Protein AF-A0A962IPZ7-F1 (afdb_monomer_lite)

Structure (mmCIF, N/CA/C/O backbone):
data_AF-A0A962IPZ7-F1
#
_entry.id   AF-A0A962IPZ7-F1
#
loop_
_atom_site.group_PDB
_atom_site.id
_atom_site.type_symbol
_atom_site.label_atom_id
_atom_site.label_alt_id
_atom_site.label_comp_id
_atom_site.label_asym_id
_atom_site.label_entity_id
_atom_site.label_seq_id
_atom_site.pdbx_PDB_ins_code
_atom_site.Cartn_x
_atom_site.Cartn_y
_atom_site.Cartn_z
_atom_site.occupancy
_atom_site.B_iso_or_equiv
_atom_site.auth_seq_id
_atom_site.auth_comp_id
_atom_site.auth_asym_id
_atom_site.auth_atom_id
_atom_site.pdbx_PDB_model_num
ATOM 1 N N . VAL A 1 1 ? 4.081 -1.666 -9.389 1.00 91.50 1 VAL A N 1
ATOM 2 C CA . VAL A 1 1 ? 3.217 -0.866 -8.492 1.00 91.50 1 VAL A CA 1
ATOM 3 C C . VAL A 1 1 ? 2.203 -1.774 -7.839 1.00 91.50 1 VAL A C 1
ATOM 5 O O . VAL A 1 1 ? 1.543 -2.534 -8.542 1.00 91.50 1 VAL A O 1
ATOM 8 N N . LEU A 1 2 ? 2.097 -1.714 -6.519 1.00 94.19 2 LEU A N 1
ATOM 9 C CA . LEU A 1 2 ? 1.039 -2.370 -5.765 1.00 94.19 2 LEU A CA 1
ATOM 10 C C . LEU A 1 2 ? 0.031 -1.326 -5.308 1.00 94.19 2 LEU A C 1
ATOM 12 O O . LEU A 1 2 ? 0.390 -0.179 -5.052 1.00 94.19 2 LEU A O 1
ATOM 16 N N . THR A 1 3 ? -1.227 -1.740 -5.233 1.00 93.31 3 THR A N 1
ATOM 17 C CA . THR A 1 3 ? -2.344 -0.918 -4.761 1.00 93.31 3 THR A CA 1
ATOM 18 C C . THR A 1 3 ? -3.163 -1.714 -3.762 1.00 93.31 3 THR A C 1
ATOM 20 O O . THR A 1 3 ? -3.390 -2.914 -3.953 1.00 93.31 3 THR A O 1
ATOM 23 N N . GLY A 1 4 ? -3.588 -1.063 -2.687 1.00 93.31 4 GLY A N 1
ATOM 24 C CA . GLY A 1 4 ? -4.300 -1.722 -1.602 1.00 93.31 4 GLY A CA 1
ATOM 25 C C . GLY A 1 4 ? -4.512 -0.795 -0.414 1.00 93.31 4 GLY A C 1
ATOM 26 O O . GLY A 1 4 ? -4.755 0.396 -0.598 1.00 93.31 4 GLY A O 1
ATOM 27 N N . PHE A 1 5 ? -4.411 -1.343 0.795 1.00 94.12 5 PHE A N 1
ATOM 28 C CA . PHE A 1 5 ? -4.486 -0.574 2.035 1.00 94.12 5 PHE A CA 1
ATOM 29 C C . PHE A 1 5 ? -3.119 -0.464 2.708 1.00 94.12 5 PHE A C 1
ATOM 31 O O . PHE A 1 5 ? -2.362 -1.433 2.723 1.00 94.12 5 PHE A O 1
ATOM 38 N N . ALA A 1 6 ? -2.841 0.682 3.327 1.00 95.38 6 ALA A N 1
ATOM 39 C CA . ALA A 1 6 ? -1.725 0.853 4.251 1.00 95.38 6 ALA A CA 1
ATOM 40 C C . ALA A 1 6 ? -2.222 1.379 5.600 1.00 95.38 6 ALA A C 1
ATOM 42 O O . ALA A 1 6 ? -3.053 2.289 5.655 1.00 95.38 6 ALA A O 1
ATOM 43 N N . ARG A 1 7 ? -1.726 0.797 6.693 1.00 95.06 7 ARG A N 1
ATOM 44 C CA . ARG A 1 7 ? -1.994 1.279 8.049 1.00 95.06 7 ARG A CA 1
ATOM 45 C C . ARG A 1 7 ? -1.184 2.540 8.327 1.00 95.06 7 ARG A C 1
ATOM 47 O O . ARG A 1 7 ? 0.039 2.518 8.216 1.00 95.06 7 ARG A O 1
ATOM 54 N N . VAL A 1 8 ? -1.856 3.593 8.771 1.00 95.25 8 VAL A N 1
ATOM 55 C CA . VAL A 1 8 ? -1.238 4.850 9.198 1.00 95.25 8 VAL A CA 1
ATOM 56 C C . VAL A 1 8 ? -1.664 5.198 10.615 1.00 95.25 8 VAL A C 1
ATOM 58 O O . VAL A 1 8 ? -2.744 4.824 11.074 1.00 95.25 8 VAL A O 1
ATOM 61 N N . GLU A 1 9 ? -0.801 5.925 11.319 1.00 93.75 9 GLU A N 1
ATOM 62 C CA . GLU A 1 9 ? -1.075 6.326 12.696 1.00 93.75 9 GLU A CA 1
ATOM 63 C C . GLU A 1 9 ? -2.238 7.314 12.773 1.00 93.75 9 GLU A C 1
ATOM 65 O O . GLU A 1 9 ? -3.047 7.197 13.688 1.00 93.75 9 GLU A O 1
ATOM 70 N N . GLN A 1 10 ? -2.342 8.242 11.811 1.00 94.38 10 GLN A N 1
ATOM 71 C CA . GLN A 1 10 ? -3.392 9.261 11.750 1.00 94.38 10 GLN A CA 1
ATOM 72 C C . GLN A 1 10 ? -3.741 9.634 10.312 1.00 94.38 10 GLN A C 1
ATOM 74 O O . GLN A 1 10 ? -2.855 9.868 9.490 1.00 94.38 10 GLN A O 1
ATOM 79 N N . PHE A 1 11 ? -5.035 9.763 10.022 1.00 92.94 11 PHE A N 1
ATOM 80 C CA . PHE A 1 11 ? -5.527 10.332 8.770 1.00 92.94 11 PHE A CA 1
ATOM 81 C C . PHE A 1 11 ? -6.929 10.916 8.953 1.00 92.94 11 PHE A C 1
ATOM 83 O O . PHE A 1 11 ? -7.794 10.284 9.551 1.00 92.94 11 PHE A O 1
ATOM 90 N N . ALA A 1 12 ? -7.159 12.126 8.434 1.00 92.75 12 ALA A N 1
ATOM 91 C CA . ALA A 1 12 ? -8.462 12.804 8.463 1.00 92.75 12 ALA A CA 1
ATOM 92 C C . ALA A 1 12 ? -9.153 12.838 9.851 1.00 92.75 12 ALA A C 1
ATOM 94 O O . ALA A 1 12 ? -10.376 12.779 9.943 1.00 92.75 12 ALA A O 1
ATOM 95 N N . GLY A 1 13 ? -8.370 12.940 10.932 1.00 94.31 13 GLY A N 1
ATOM 96 C CA . GLY A 1 13 ? -8.877 12.985 12.310 1.00 94.31 13 GLY A CA 1
ATOM 97 C C . GLY A 1 13 ? -9.191 11.623 12.938 1.00 94.31 13 GLY A C 1
ATOM 98 O O . GLY A 1 13 ? -9.714 11.591 14.047 1.00 94.31 13 GLY A O 1
ATOM 99 N N . ALA A 1 14 ? -8.875 10.517 12.261 1.00 92.31 14 ALA A N 1
ATOM 100 C CA . ALA A 1 14 ? -8.972 9.170 12.806 1.00 92.31 14 ALA A CA 1
ATOM 101 C C . ALA A 1 14 ? -7.576 8.583 13.058 1.00 92.31 14 ALA A C 1
ATOM 103 O O . ALA A 1 14 ? -6.670 8.745 12.235 1.00 92.31 14 ALA A O 1
ATOM 104 N N . ASP A 1 15 ? -7.420 7.887 14.184 1.00 94.25 15 ASP A N 1
ATOM 105 C CA . ASP A 1 15 ? -6.182 7.216 14.577 1.00 94.25 15 ASP A CA 1
ATOM 106 C C . ASP A 1 15 ? -6.175 5.738 14.144 1.00 94.25 15 ASP A C 1
ATOM 108 O O . ASP A 1 15 ? -7.217 5.083 14.112 1.00 94.25 15 ASP A O 1
ATOM 112 N N . GLN A 1 16 ? -4.985 5.192 13.878 1.00 91.62 16 GLN A N 1
ATOM 113 C CA . GLN A 1 16 ? -4.734 3.768 13.604 1.00 91.62 16 GLN A CA 1
ATOM 114 C C . GLN A 1 16 ? -5.577 3.204 12.444 1.00 91.62 16 GLN A C 1
ATOM 116 O O . GLN A 1 16 ? -6.135 2.108 12.535 1.00 91.62 16 GLN A O 1
ATOM 121 N N . VAL A 1 17 ? -5.682 3.954 11.347 1.00 93.12 17 VAL A N 1
ATOM 122 C CA . VAL A 1 17 ? -6.587 3.648 10.231 1.00 93.12 17 VAL A CA 1
ATOM 123 C C . VAL A 1 17 ? -5.872 3.040 9.031 1.00 93.12 17 VAL A C 1
ATOM 125 O O . VAL A 1 17 ? -4.698 3.302 8.782 1.00 93.12 17 VAL A O 1
ATOM 128 N N . PHE A 1 18 ? -6.604 2.246 8.252 1.00 93.38 18 PHE A N 1
ATOM 129 C CA . PHE A 1 18 ? -6.168 1.794 6.935 1.00 93.38 18 PHE A CA 1
ATOM 130 C C . PHE A 1 18 ? -6.655 2.767 5.864 1.00 93.38 18 PHE A C 1
ATOM 132 O O . PHE A 1 18 ? -7.852 3.042 5.775 1.00 93.38 18 PHE A O 1
ATOM 139 N N . VAL A 1 19 ? -5.736 3.261 5.038 1.00 92.44 19 VAL A N 1
ATOM 140 C CA . VAL A 1 19 ? -6.039 4.182 3.935 1.00 92.44 19 VAL A CA 1
ATOM 141 C C . VAL A 1 19 ? -5.748 3.530 2.584 1.00 92.44 19 VAL A C 1
ATOM 143 O O . VAL A 1 19 ? -4.817 2.723 2.495 1.00 92.44 19 VAL A O 1
ATOM 146 N N . PRO A 1 20 ? -6.520 3.850 1.527 1.00 91.75 20 PRO A N 1
ATOM 147 C CA . PRO A 1 20 ? -6.152 3.519 0.154 1.00 91.75 20 PRO A CA 1
ATOM 148 C C . PRO A 1 20 ? -4.738 4.010 -0.148 1.00 91.75 20 PRO A C 1
ATOM 150 O O . PRO A 1 20 ? -4.439 5.184 0.066 1.00 91.75 20 PRO A O 1
ATOM 153 N N . HIS A 1 21 ? -3.873 3.122 -0.631 1.00 93.56 21 HIS A N 1
ATOM 154 C CA . HIS A 1 21 ? -2.462 3.447 -0.805 1.00 93.56 21 HIS A CA 1
ATOM 155 C C . HIS A 1 21 ? -1.794 2.673 -1.941 1.00 93.56 21 HIS A C 1
ATOM 157 O O . HIS A 1 21 ? -2.280 1.621 -2.372 1.00 93.56 21 HIS A O 1
ATOM 163 N N . ALA A 1 22 ? -0.660 3.196 -2.412 1.00 93.19 22 ALA A N 1
ATOM 164 C CA . ALA A 1 22 ? 0.185 2.558 -3.412 1.00 93.19 22 ALA A CA 1
ATOM 165 C C . ALA A 1 22 ? 1.665 2.602 -3.029 1.00 93.19 22 ALA A C 1
ATOM 167 O O . ALA A 1 22 ? 2.162 3.605 -2.525 1.00 93.19 22 ALA A O 1
ATOM 168 N N . TRP A 1 23 ? 2.371 1.516 -3.335 1.00 95.31 23 TRP A N 1
ATOM 169 C CA . TRP A 1 23 ? 3.798 1.341 -3.060 1.00 95.31 23 TRP A CA 1
ATOM 170 C C . TRP A 1 23 ? 4.469 0.508 -4.161 1.00 95.31 23 TRP A C 1
ATOM 172 O O . TRP A 1 23 ? 3.841 0.104 -5.150 1.00 95.31 23 TRP A O 1
ATOM 182 N N . MET A 1 24 ? 5.768 0.255 -4.008 1.00 95.56 24 MET A N 1
ATOM 183 C CA . MET A 1 24 ? 6.544 -0.584 -4.919 1.00 95.56 24 MET A CA 1
ATOM 184 C C . MET A 1 24 ? 7.049 -1.832 -4.208 1.00 95.56 24 MET A C 1
ATOM 186 O O . MET A 1 24 ? 7.417 -1.780 -3.041 1.00 95.56 24 MET A O 1
ATOM 190 N N . GLU A 1 25 ? 7.149 -2.937 -4.936 1.00 95.50 25 GLU A N 1
ATOM 191 C CA . GLU A 1 25 ? 7.959 -4.083 -4.531 1.00 95.50 25 GLU A CA 1
ATOM 192 C C . GLU A 1 25 ? 8.974 -4.385 -5.627 1.00 95.50 25 GLU A C 1
ATOM 194 O O . GLU A 1 25 ? 8.691 -4.215 -6.816 1.00 95.50 25 GLU A O 1
ATOM 199 N N . ALA A 1 26 ? 10.160 -4.825 -5.221 1.00 95.25 26 ALA A N 1
ATOM 200 C CA . ALA A 1 26 ? 11.221 -5.239 -6.124 1.00 95.25 26 ALA A CA 1
ATOM 201 C C . ALA A 1 26 ? 11.848 -6.550 -5.648 1.00 95.25 26 ALA A C 1
ATOM 203 O O . ALA A 1 26 ? 11.910 -6.826 -4.448 1.00 95.25 26 ALA A O 1
ATOM 204 N N . TRP A 1 27 ? 12.338 -7.347 -6.595 1.00 95.88 27 TRP A N 1
ATOM 205 C CA . TRP A 1 27 ? 13.122 -8.538 -6.298 1.00 95.88 27 TRP A CA 1
ATOM 206 C C . TRP A 1 27 ? 14.583 -8.149 -6.071 1.00 95.88 27 TRP A C 1
ATOM 208 O O . TRP A 1 27 ? 15.275 -7.745 -7.006 1.00 95.88 27 TRP A O 1
ATOM 218 N N . VAL A 1 28 ? 15.050 -8.251 -4.829 1.00 97.62 28 VAL A N 1
ATOM 219 C CA . VAL A 1 28 ? 16.387 -7.817 -4.408 1.00 97.62 28 VAL A CA 1
ATOM 220 C C . VAL A 1 28 ? 17.029 -8.910 -3.558 1.00 97.62 28 VAL A C 1
ATOM 222 O O . VAL A 1 28 ? 16.420 -9.415 -2.617 1.00 97.62 28 VAL A O 1
ATOM 225 N N . ASP A 1 29 ? 18.264 -9.281 -3.901 1.00 97.31 29 ASP A N 1
ATOM 226 C CA . ASP A 1 29 ? 19.060 -10.326 -3.237 1.00 97.31 29 ASP A CA 1
ATOM 227 C C . ASP A 1 29 ? 18.305 -11.654 -3.022 1.00 97.31 29 ASP A C 1
ATOM 229 O O . ASP A 1 29 ? 18.420 -12.292 -1.979 1.00 97.31 29 ASP A O 1
ATOM 233 N N . GLY A 1 30 ? 17.503 -12.072 -4.005 1.00 97.75 30 GLY A N 1
ATOM 234 C CA . GLY A 1 30 ? 16.784 -13.348 -3.945 1.00 97.75 30 GLY A CA 1
ATOM 235 C C . GLY A 1 30 ? 15.458 -13.318 -3.179 1.00 97.75 30 GLY A C 1
ATOM 236 O O . GLY A 1 30 ? 14.952 -14.384 -2.836 1.00 97.75 30 GLY A O 1
ATOM 237 N N . GLY A 1 31 ? 14.878 -12.140 -2.926 1.00 97.25 31 GLY A N 1
ATOM 238 C CA . GLY A 1 31 ? 13.546 -12.035 -2.329 1.00 97.25 31 GLY A CA 1
ATOM 239 C C . GLY A 1 31 ? 12.784 -10.771 -2.721 1.00 97.25 31 GLY A C 1
ATOM 240 O O . GLY A 1 31 ? 13.373 -9.768 -3.122 1.00 97.25 31 GLY A O 1
ATOM 241 N N . TRP A 1 32 ? 11.459 -10.811 -2.578 1.00 95.25 32 TRP A N 1
ATOM 242 C CA . TRP A 1 32 ? 10.609 -9.627 -2.709 1.00 95.25 32 TRP A CA 1
ATOM 243 C C . TRP A 1 32 ? 10.812 -8.689 -1.519 1.00 95.25 32 TRP A C 1
ATOM 245 O O . TRP A 1 32 ? 10.763 -9.114 -0.364 1.00 95.25 32 TRP A O 1
ATOM 255 N N . ARG A 1 33 ? 11.034 -7.406 -1.806 1.00 96.25 33 ARG A N 1
ATOM 256 C CA . ARG A 1 33 ? 11.140 -6.332 -0.815 1.00 96.25 33 ARG A CA 1
ATOM 257 C C . ARG A 1 33 ? 10.178 -5.212 -1.171 1.00 96.25 33 ARG A C 1
ATOM 259 O O . ARG A 1 33 ? 10.182 -4.752 -2.312 1.00 96.25 33 ARG A O 1
ATOM 266 N N . GLY A 1 34 ? 9.384 -4.779 -0.196 1.00 95.56 34 GLY A N 1
ATOM 267 C CA . GLY A 1 34 ? 8.499 -3.626 -0.326 1.00 95.56 34 GLY A CA 1
ATOM 268 C C . GLY A 1 34 ? 9.197 -2.313 0.005 1.00 95.56 34 GLY A C 1
ATOM 269 O O . GLY A 1 34 ? 10.067 -2.252 0.873 1.00 95.56 34 GLY A O 1
ATOM 270 N N . TYR A 1 35 ? 8.798 -1.266 -0.706 1.00 96.12 35 TYR A N 1
ATOM 271 C CA . TYR A 1 35 ? 9.316 0.089 -0.611 1.00 96.12 35 TYR A CA 1
ATOM 272 C C . TYR A 1 35 ? 8.153 1.070 -0.662 1.00 96.12 35 TYR A C 1
ATOM 274 O O . TYR A 1 35 ? 7.436 1.147 -1.663 1.00 96.12 35 TYR A O 1
ATOM 282 N N . ASP A 1 36 ? 8.014 1.854 0.399 1.00 96.88 36 ASP A N 1
ATOM 283 C CA . ASP A 1 36 ? 7.040 2.930 0.487 1.00 96.88 36 ASP A CA 1
ATOM 284 C C . ASP A 1 36 ? 7.762 4.241 0.804 1.00 96.88 36 ASP A C 1
ATOM 286 O O . ASP A 1 36 ? 8.323 4.425 1.885 1.00 96.88 36 ASP A O 1
ATOM 290 N N . ALA A 1 37 ? 7.785 5.136 -0.181 1.00 94.19 37 ALA A N 1
ATOM 291 C CA . ALA A 1 37 ? 8.415 6.443 -0.054 1.00 94.19 37 ALA A CA 1
ATOM 292 C C . ALA A 1 37 ? 7.515 7.472 0.651 1.00 94.19 37 ALA A C 1
ATOM 294 O O . ALA A 1 37 ? 8.008 8.511 1.083 1.00 94.19 37 ALA A O 1
ATOM 295 N N . ALA A 1 38 ? 6.210 7.207 0.748 1.00 93.69 38 ALA A N 1
ATOM 296 C CA . ALA A 1 38 ? 5.239 8.104 1.357 1.00 93.69 38 ALA A CA 1
ATOM 297 C C . ALA A 1 38 ? 5.075 7.841 2.861 1.00 93.69 38 ALA A C 1
ATOM 299 O O . ALA A 1 38 ? 4.919 8.790 3.626 1.00 93.69 38 ALA A O 1
ATOM 300 N N . LEU A 1 39 ? 5.133 6.576 3.294 1.00 92.06 39 LEU A N 1
ATOM 301 C CA . LEU A 1 39 ? 4.817 6.165 4.668 1.00 92.06 39 LEU A CA 1
ATOM 302 C C . LEU A 1 39 ? 6.026 5.635 5.445 1.00 92.06 39 LEU A C 1
ATOM 304 O O . LEU A 1 39 ? 5.957 4.577 6.054 1.00 92.06 39 LEU A O 1
ATOM 308 N N . GLY A 1 40 ? 7.149 6.358 5.444 1.00 85.62 40 GLY A N 1
ATOM 309 C CA . GLY A 1 40 ? 8.286 6.101 6.349 1.00 85.62 40 GLY A CA 1
ATOM 310 C C . GLY A 1 40 ? 8.927 4.700 6.285 1.00 85.62 40 GLY A C 1
ATOM 311 O O . GLY A 1 40 ? 9.818 4.417 7.085 1.00 85.62 40 GLY A O 1
ATOM 312 N N . GLY A 1 41 ? 8.501 3.832 5.362 1.00 91.00 41 GLY A N 1
ATOM 313 C CA . GLY A 1 41 ? 8.946 2.450 5.229 1.00 91.00 41 GLY A CA 1
ATOM 314 C C . GLY A 1 41 ? 7.816 1.463 4.918 1.00 91.00 41 GLY A C 1
ATOM 315 O O . GLY A 1 41 ? 6.640 1.801 4.859 1.00 91.00 41 GLY A O 1
ATOM 316 N N . PHE A 1 42 ? 8.199 0.201 4.726 1.00 95.00 42 PHE A N 1
ATOM 317 C CA . PHE A 1 42 ? 7.291 -0.901 4.413 1.00 95.00 42 PHE A CA 1
ATOM 318 C C . PHE A 1 42 ? 7.210 -1.897 5.576 1.00 95.00 42 PHE A C 1
ATOM 320 O O . PHE A 1 42 ? 8.203 -2.157 6.257 1.00 95.00 42 PHE A O 1
ATOM 327 N N . GLY A 1 43 ? 6.038 -2.494 5.788 1.00 93.12 43 GLY A N 1
ATOM 328 C CA . GLY A 1 43 ? 5.808 -3.457 6.864 1.00 93.12 43 GLY A CA 1
ATOM 329 C C . GLY A 1 43 ? 4.445 -4.134 6.766 1.00 93.12 43 GLY A C 1
ATOM 330 O O . GLY A 1 43 ? 3.687 -3.879 5.831 1.00 93.12 43 GLY A O 1
ATOM 331 N N . SER A 1 44 ? 4.105 -4.958 7.762 1.00 92.12 44 SER A N 1
ATOM 332 C CA . SER A 1 44 ? 2.880 -5.782 7.788 1.00 92.12 44 SER A CA 1
ATOM 333 C C . SER A 1 44 ? 1.563 -4.998 7.725 1.00 92.12 44 SER A C 1
ATOM 335 O O . SER A 1 44 ? 0.513 -5.592 7.508 1.00 92.12 44 SER A O 1
ATOM 337 N N . GLY A 1 45 ? 1.603 -3.672 7.882 1.00 93.88 45 GLY A N 1
ATOM 338 C CA . GLY A 1 45 ? 0.459 -2.789 7.660 1.00 93.88 45 GLY A CA 1
ATOM 339 C C . GLY A 1 45 ? 0.071 -2.586 6.189 1.00 93.88 45 GLY A C 1
ATOM 340 O O . GLY A 1 45 ? -0.925 -1.912 5.950 1.00 93.88 45 GLY A O 1
ATOM 341 N N . HIS A 1 46 ? 0.826 -3.126 5.223 1.00 96.19 46 HIS A N 1
ATOM 342 C CA . HIS A 1 46 ? 0.523 -3.049 3.790 1.00 96.19 46 HIS A CA 1
ATOM 343 C C . HIS A 1 46 ? -0.235 -4.296 3.330 1.00 96.19 46 HIS A C 1
ATOM 345 O O . HIS A 1 46 ? 0.298 -5.404 3.343 1.00 96.19 46 HIS A O 1
ATOM 351 N N . ILE A 1 47 ? -1.479 -4.11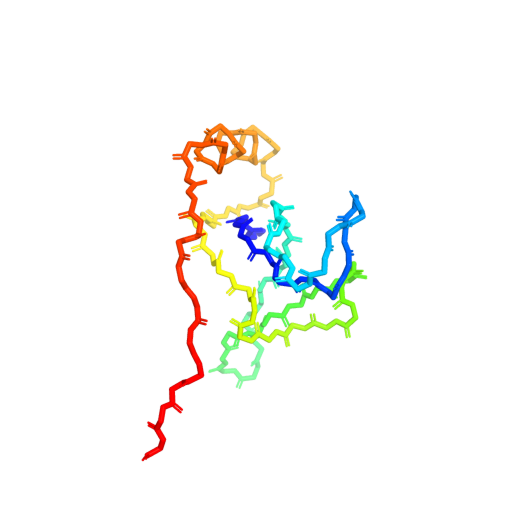2 2.897 1.00 94.31 47 ILE A N 1
ATOM 352 C CA . ILE A 1 47 ? -2.361 -5.177 2.414 1.00 94.31 47 ILE A CA 1
ATOM 353 C C . ILE A 1 47 ? -2.555 -4.978 0.912 1.00 94.31 47 ILE A C 1
ATOM 355 O O . ILE A 1 47 ? -3.310 -4.100 0.489 1.00 94.31 47 ILE A O 1
ATOM 359 N N . ALA A 1 48 ? -1.855 -5.773 0.100 1.00 93.94 48 ALA A N 1
ATOM 360 C CA . ALA A 1 48 ? -1.948 -5.721 -1.358 1.00 93.94 48 ALA A CA 1
ATOM 361 C C . ALA A 1 48 ? -3.295 -6.264 -1.859 1.00 93.94 48 ALA A C 1
ATOM 363 O O . ALA A 1 48 ? -3.700 -7.359 -1.476 1.00 93.94 48 ALA A O 1
ATOM 364 N N . LEU A 1 49 ? -3.952 -5.534 -2.766 1.00 91.81 49 LEU A N 1
ATOM 365 C CA . LEU A 1 49 ? -5.152 -6.006 -3.474 1.00 91.81 49 LEU A CA 1
ATOM 366 C C . LEU A 1 49 ? -4.911 -6.209 -4.972 1.00 91.81 49 LEU A C 1
ATOM 368 O O . LEU A 1 49 ? -5.522 -7.085 -5.579 1.00 91.81 49 LEU A O 1
ATOM 372 N N . ALA A 1 50 ? -4.020 -5.418 -5.572 1.00 90.69 50 ALA A N 1
ATOM 373 C CA . ALA A 1 50 ? -3.644 -5.567 -6.971 1.00 90.69 50 ALA A CA 1
ATOM 374 C C . ALA A 1 50 ? -2.175 -5.207 -7.214 1.00 90.69 50 ALA A C 1
ATOM 376 O O . ALA A 1 50 ? -1.615 -4.322 -6.561 1.00 90.69 50 ALA A O 1
ATOM 377 N N . VAL A 1 51 ? -1.584 -5.877 -8.206 1.00 91.81 51 VAL A N 1
ATOM 378 C CA . VAL A 1 51 ? -0.219 -5.658 -8.698 1.00 91.81 51 VAL A CA 1
ATOM 379 C C . VAL A 1 51 ? -0.286 -5.252 -10.169 1.00 91.81 51 VAL A C 1
ATOM 381 O O . VAL A 1 51 ? -1.026 -5.842 -10.958 1.00 91.81 51 VAL A O 1
ATOM 384 N N . GLY A 1 52 ? 0.497 -4.247 -10.547 1.00 90.06 52 GLY A N 1
ATOM 385 C CA . GLY A 1 52 ? 0.591 -3.758 -11.916 1.00 90.06 52 GLY A CA 1
ATOM 386 C C . GLY A 1 52 ? 1.964 -3.189 -12.254 1.00 90.06 52 GLY A C 1
ATOM 387 O O . GLY A 1 52 ? 2.842 -3.051 -11.402 1.00 90.06 52 GLY A O 1
ATOM 388 N N . ASP A 1 53 ? 2.134 -2.829 -13.517 1.00 89.88 53 ASP A N 1
ATOM 389 C CA . ASP A 1 53 ? 3.334 -2.205 -14.087 1.00 89.88 53 ASP A CA 1
ATOM 390 C C . ASP A 1 53 ? 3.374 -0.677 -13.907 1.00 89.88 53 ASP A C 1
ATOM 392 O O . ASP A 1 53 ? 4.406 -0.060 -14.145 1.00 89.88 53 ASP A O 1
ATOM 396 N N . GLY A 1 54 ? 2.283 -0.078 -13.422 1.00 85.50 54 GLY A N 1
ATOM 397 C CA . GLY A 1 54 ? 2.161 1.363 -13.203 1.00 85.50 54 GLY A CA 1
ATOM 398 C C . GLY A 1 54 ? 1.226 2.071 -14.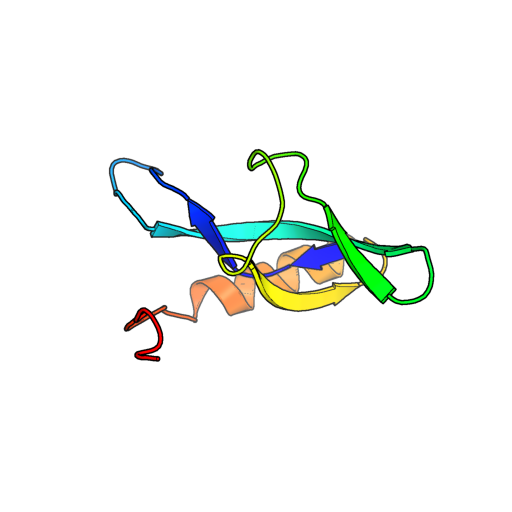171 1.00 85.50 54 GLY A C 1
ATOM 399 O O . GLY A 1 54 ? 1.124 3.292 -14.089 1.00 85.50 54 GLY A O 1
ATOM 400 N N . ASP A 1 55 ? 0.507 1.336 -15.027 1.00 89.06 55 ASP A N 1
ATOM 401 C CA . ASP A 1 55 ? -0.619 1.897 -15.775 1.00 89.06 55 ASP A CA 1
ATOM 402 C C . ASP A 1 55 ? -1.641 2.547 -14.810 1.00 89.06 55 ASP A C 1
ATOM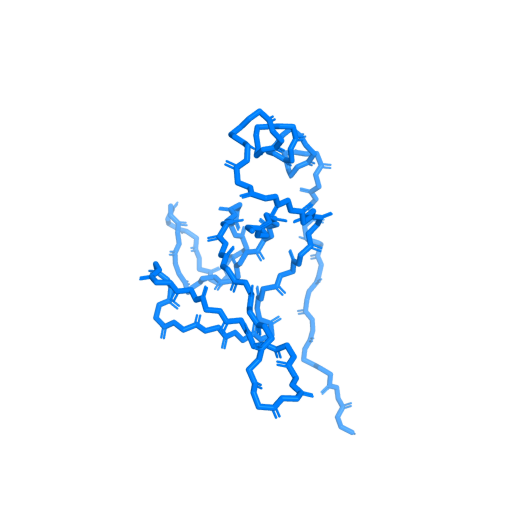 404 O O . ASP A 1 55 ? -2.265 1.845 -13.998 1.00 89.06 55 ASP A O 1
ATOM 408 N N . PRO A 1 56 ? -1.851 3.876 -14.889 1.00 82.88 56 PRO A N 1
ATOM 409 C CA . PRO A 1 56 ? -2.752 4.593 -13.991 1.00 82.88 56 PRO A CA 1
ATOM 410 C C . PRO A 1 56 ? -4.213 4.146 -14.128 1.00 82.88 56 PRO A C 1
ATOM 412 O O . PRO A 1 56 ? -4.981 4.260 -13.175 1.00 82.88 56 PRO A O 1
ATOM 415 N N . THR A 1 57 ? -4.614 3.570 -15.262 1.00 83.62 57 THR A N 1
ATOM 416 C CA . THR A 1 57 ? -5.975 3.044 -15.453 1.00 83.62 57 THR A CA 1
ATOM 417 C C . THR A 1 57 ? -6.266 1.904 -14.478 1.00 83.62 57 THR A C 1
ATOM 419 O O . THR A 1 57 ? -7.350 1.828 -13.897 1.00 83.62 57 THR A O 1
ATOM 422 N N . ARG A 1 58 ? -5.274 1.036 -14.238 1.00 79.38 58 ARG A N 1
ATOM 423 C CA . ARG A 1 58 ? -5.396 -0.074 -13.281 1.00 79.38 58 ARG A CA 1
ATOM 424 C C . ARG A 1 58 ? -5.452 0.417 -11.839 1.00 79.38 58 ARG A C 1
ATOM 426 O O . ARG A 1 58 ? -6.142 -0.187 -11.027 1.00 79.38 58 ARG A O 1
ATOM 433 N N . PHE A 1 59 ? -4.774 1.522 -11.532 1.00 76.56 59 PHE A N 1
ATOM 434 C CA . PHE A 1 59 ? -4.822 2.148 -10.211 1.00 76.56 59 PHE A CA 1
ATOM 435 C C . PHE A 1 59 ? -6.248 2.596 -9.848 1.00 76.56 59 PHE A C 1
ATOM 437 O O . PHE A 1 59 ? -6.739 2.259 -8.771 1.00 76.56 59 PHE A O 1
ATOM 444 N N . TYR A 1 60 ? -6.948 3.280 -10.761 1.00 80.44 60 TYR A N 1
ATOM 445 C CA . TYR A 1 60 ? -8.320 3.742 -10.511 1.00 80.44 60 TYR A CA 1
ATOM 446 C C . TYR A 1 60 ? -9.324 2.594 -10.350 1.00 80.44 60 TYR A C 1
ATOM 448 O O . TYR A 1 60 ? -10.179 2.657 -9.471 1.00 80.44 60 TYR A O 1
ATOM 456 N N . ALA A 1 61 ? -9.184 1.514 -11.124 1.00 81.06 61 ALA A N 1
ATOM 457 C CA . ALA A 1 61 ? -10.022 0.326 -10.953 1.00 81.06 61 ALA A CA 1
ATOM 458 C C . ALA A 1 61 ? -9.871 -0.300 -9.550 1.00 81.06 61 ALA A C 1
ATOM 460 O O . ALA A 1 61 ? -10.852 -0.758 -8.962 1.00 81.06 61 ALA A O 1
ATOM 461 N N . THR A 1 62 ? -8.662 -0.283 -8.976 1.00 81.31 62 THR A N 1
ATOM 462 C CA . THR A 1 62 ? -8.453 -0.746 -7.597 1.00 81.31 62 THR A CA 1
ATOM 463 C C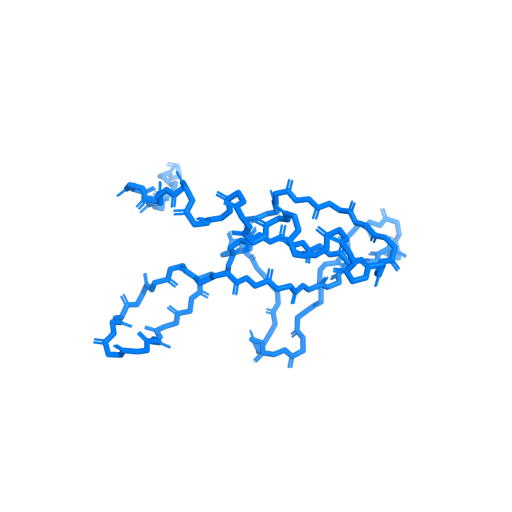 . THR A 1 62 ? -9.065 0.206 -6.569 1.00 81.31 62 THR A C 1
ATOM 465 O O . THR A 1 62 ? -9.572 -0.262 -5.552 1.00 81.31 62 THR A O 1
ATOM 468 N N . LEU A 1 63 ? -9.079 1.522 -6.813 1.00 80.06 63 LEU A N 1
ATOM 469 C CA . LEU A 1 63 ? -9.769 2.469 -5.926 1.00 80.06 63 LEU A CA 1
ATOM 470 C C . LEU A 1 63 ? -11.277 2.189 -5.857 1.00 80.06 63 LEU A C 1
ATOM 472 O O . LEU A 1 63 ? -11.841 2.177 -4.763 1.00 80.06 63 LEU A O 1
ATOM 476 N N . ASP A 1 64 ? -11.916 1.876 -6.985 1.00 85.75 64 ASP A N 1
ATOM 477 C CA . ASP A 1 64 ? -13.332 1.486 -7.005 1.00 85.75 64 ASP A CA 1
ATOM 478 C C . ASP A 1 64 ? -13.601 0.242 -6.148 1.00 85.75 64 ASP A C 1
ATOM 480 O O . ASP A 1 64 ? -14.604 0.188 -5.433 1.00 85.75 64 ASP A O 1
ATOM 484 N N . LEU A 1 65 ? -12.697 -0.744 -6.167 1.00 85.69 65 LEU A N 1
ATOM 485 C CA . LEU A 1 65 ? -12.771 -1.897 -5.269 1.00 85.69 65 LEU A CA 1
ATOM 486 C C . LEU A 1 65 ? -12.577 -1.479 -3.804 1.00 85.69 65 LEU A C 1
ATOM 488 O O . LEU A 1 65 ? -13.363 -1.879 -2.947 1.00 85.69 65 LEU A O 1
ATOM 492 N N . LEU A 1 66 ? -11.561 -0.663 -3.515 1.00 85.94 66 LEU A N 1
ATOM 493 C CA . LEU A 1 66 ? -11.217 -0.218 -2.161 1.00 85.94 66 LEU A CA 1
ATOM 494 C C . LEU A 1 66 ? -12.383 0.504 -1.475 1.00 85.94 66 LEU A C 1
ATOM 496 O O . LEU A 1 66 ? -12.629 0.263 -0.298 1.00 85.94 66 LEU A O 1
ATOM 500 N N . THR A 1 67 ? -13.153 1.316 -2.206 1.00 82.19 67 THR A N 1
ATOM 501 C CA . THR A 1 67 ? -14.339 2.005 -1.651 1.00 82.19 67 THR A CA 1
ATOM 502 C C . THR A 1 67 ? -15.483 1.069 -1.246 1.00 82.19 67 THR A C 1
ATOM 504 O O . THR A 1 67 ? -16.382 1.479 -0.513 1.00 82.19 67 THR A O 1
ATOM 507 N N . ARG A 1 68 ? -15.468 -0.188 -1.704 1.00 89.81 68 ARG A N 1
ATOM 508 C CA . ARG A 1 68 ? -16.486 -1.207 -1.394 1.00 89.81 68 ARG A CA 1
ATOM 509 C C . ARG A 1 68 ? -16.028 -2.201 -0.334 1.00 89.81 68 ARG A C 1
ATOM 511 O O . ARG A 1 68 ? -16.800 -3.077 0.051 1.00 89.81 68 ARG A O 1
ATOM 518 N N . LEU A 1 69 ? -14.782 -2.089 0.114 1.00 89.94 69 LEU A N 1
ATOM 519 C CA . LEU A 1 69 ? -14.208 -2.935 1.144 1.00 89.94 69 LEU A CA 1
ATOM 520 C C . LEU A 1 69 ? -14.143 -2.170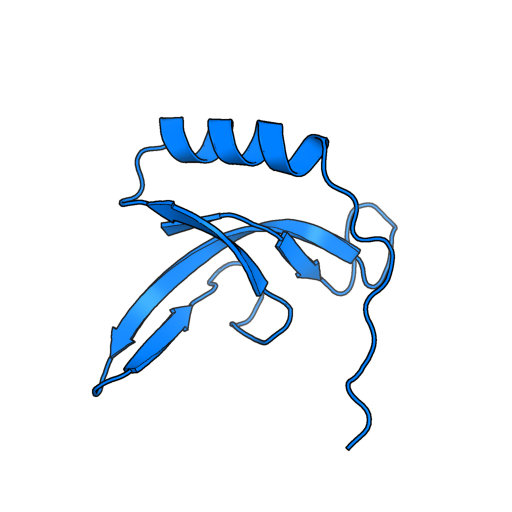 2.461 1.00 89.94 69 LEU A C 1
ATOM 522 O O . LEU A 1 69 ? -13.882 -0.970 2.503 1.00 89.94 69 LEU A O 1
ATOM 526 N N . ARG A 1 70 ? -14.350 -2.895 3.556 1.00 87.62 70 ARG A N 1
ATOM 527 C CA . ARG A 1 70 ? -14.152 -2.392 4.911 1.00 87.62 70 ARG A CA 1
ATOM 528 C C . ARG A 1 70 ? -13.240 -3.356 5.648 1.00 87.62 70 ARG A C 1
ATOM 530 O O . ARG A 1 70 ? -13.504 -4.555 5.667 1.00 87.62 70 ARG A O 1
ATOM 537 N N . VAL A 1 71 ? -12.200 -2.820 6.280 1.00 89.00 71 VAL A N 1
ATOM 538 C CA . VAL A 1 71 ? -11.458 -3.557 7.306 1.00 89.00 71 VAL A CA 1
ATOM 539 C C . VAL A 1 71 ? -12.338 -3.583 8.553 1.00 89.00 71 VAL A C 1
ATOM 541 O O . VAL A 1 71 ? -12.634 -2.531 9.118 1.00 89.00 71 VAL A O 1
ATOM 544 N N . ASP A 1 72 ? -12.832 -4.764 8.920 1.00 91.94 72 ASP A N 1
ATOM 545 C CA . ASP A 1 72 ? -13.713 -4.927 10.081 1.00 91.94 72 ASP A CA 1
ATOM 546 C C . ASP A 1 72 ? -12.901 -5.053 11.374 1.00 91.94 72 ASP A C 1
ATOM 548 O O . ASP A 1 72 ? -13.077 -4.271 12.306 1.00 91.94 72 ASP A O 1
ATOM 552 N N . THR A 1 73 ? -11.938 -5.976 11.384 1.00 89.69 73 THR A N 1
ATOM 553 C CA . THR A 1 73 ? -11.026 -6.210 12.505 1.00 89.69 73 THR A CA 1
ATOM 554 C C . THR A 1 73 ? -9.595 -6.433 12.015 1.00 89.69 73 THR A C 1
ATOM 556 O O . THR A 1 73 ? -9.357 -6.914 10.906 1.00 89.69 73 THR A O 1
ATOM 559 N N . ALA A 1 74 ? -8.627 -6.058 12.851 1.00 87.94 74 ALA A N 1
ATOM 560 C CA . ALA A 1 74 ? -7.215 -6.375 12.677 1.00 87.94 74 ALA A CA 1
ATOM 561 C C . ALA A 1 74 ? -6.621 -6.674 14.056 1.00 87.94 74 ALA A C 1
ATOM 563 O O . ALA A 1 74 ? -6.705 -5.847 14.963 1.00 87.94 74 ALA A O 1
ATOM 564 N N . GLU A 1 75 ? -6.039 -7.857 14.213 1.00 88.62 75 GLU A N 1
ATOM 565 C CA . GLU A 1 75 ? -5.546 -8.353 15.496 1.00 88.62 75 GLU A CA 1
ATOM 566 C C . GLU A 1 75 ? -4.052 -8.653 15.412 1.00 88.62 75 GLU A C 1
ATOM 568 O O . GLU A 1 75 ? -3.527 -9.056 14.371 1.00 88.62 75 GLU A O 1
ATOM 573 N N . VAL A 1 76 ? -3.352 -8.462 16.530 1.00 84.06 76 VAL A N 1
ATOM 574 C CA . VAL A 1 76 ? -1.976 -8.939 16.657 1.00 84.06 76 VAL A CA 1
ATOM 575 C C . VAL A 1 76 ? -2.038 -10.448 16.842 1.00 84.06 76 VAL A C 1
ATOM 577 O O . VAL A 1 76 ? -2.663 -10.922 17.788 1.00 84.06 76 VAL A O 1
ATOM 580 N N . ALA A 1 77 ? -1.378 -11.194 15.956 1.00 80.88 77 ALA A N 1
ATOM 581 C CA . ALA A 1 77 ? -1.286 -12.641 16.090 1.00 80.88 77 ALA A CA 1
ATOM 582 C C . ALA A 1 77 ? -0.681 -13.002 17.458 1.00 80.88 77 ALA A C 1
ATOM 584 O O . ALA A 1 77 ? 0.439 -12.594 17.783 1.00 80.88 77 ALA A O 1
ATOM 585 N N . SER A 1 78 ? -1.430 -13.756 18.262 1.00 76.75 78 SER A N 1
ATOM 586 C CA . SER A 1 78 ? -0.916 -14.385 19.474 1.00 76.75 78 SER A CA 1
ATOM 587 C C . SER A 1 78 ? 0.162 -15.401 19.087 1.00 76.75 78 SER A C 1
ATOM 589 O O . SER A 1 78 ? -0.023 -16.194 18.164 1.00 76.75 78 SER A O 1
ATOM 591 N N . A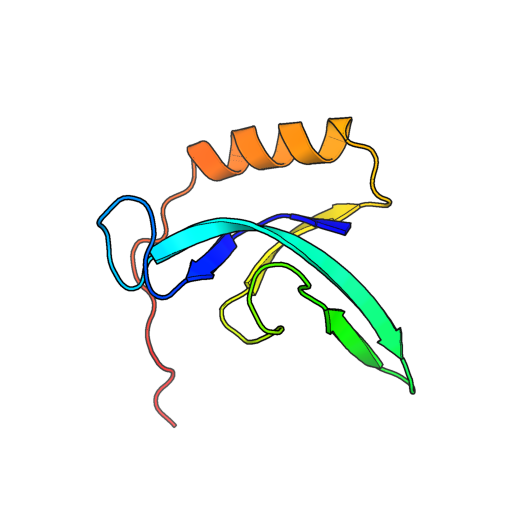RG A 1 79 ? 1.318 -15.311 19.751 1.00 63.22 79 ARG A N 1
ATOM 592 C CA . ARG A 1 79 ? 2.455 -16.223 19.561 1.00 63.22 79 ARG A CA 1
ATOM 593 C C . ARG A 1 79 ? 2.174 -17.619 20.095 1.00 63.22 79 ARG A C 1
ATOM 595 O O . ARG A 1 79 ? 1.516 -17.705 21.155 1.00 63.22 79 ARG A O 1
#

Foldseek 3Di:
DFWDWAFDQDDPHDGRDIDTDDWDWDQDPNDIATADPPHPGDDPRDDTDDDDPPPVVVRVVVVVVRVVDDDPDDDDDDD

Secondary structure (DSSP, 8-state):
-EEEEEEEEEETTEEEEEEEEEEEEEEETTEEEEE-TTTTS--TTEEEEEE-SS-HHHHHHHHHHHTT-------PPP-

Sequence (79 aa):
VLTGFARVEQFAGADQVFVPHAWMEAWVDGGWRGYDAALGGFGSGHIALAVGDGDPTRFYATLDLLTRLRVDTAEVASR

pLDDT: mean 90.53, std 6.07, range [63.22, 97.75]

Radius of gyration: 13.41 Å; chains: 1; bounding box: 36×29×35 Å